Protein AF-A0A954PRI7-F1 (afdb_monomer)

Solvent-accessible surface area (backbone atoms only — not comparable to full-atom values): 8044 Å² total; per-residue (Å²): 70,76,45,60,42,88,88,75,69,45,75,76,32,68,29,85,89,56,60,31,91,62,27,41,65,31,75,49,45,45,75,89,68,41,38,27,35,26,34,26,21,19,58,93,69,62,84,83,28,63,70,27,21,46,34,34,27,30,54,33,93,97,40,52,35,39,72,75,36,73,33,79,32,86,73,47,54,36,72,44,69,29,52,64,49,52,60,36,33,49,49,42,32,91,65,20,44,35,34,22,34,50,85,73,45,45,81,74,47,76,40,66,62,38,50,68,28,74,47,77,44,77,38,80,92,76,75,40,77,46,78,46,70,66,36,75,52,92,55,84,89,69,124

Nearest PDB structures (foldseek):
  7cqy-assembly2_B  TM=8.095E-01  e=5.255E-03  Acidithiobacillus ferrooxidans
  6l8a-assembly3_F  TM=6.644E-01  e=3.248E-03  Acidithiobacillus ferrooxidans
  6l8a-assembly2_D  TM=6.535E-01  e=3.813E-03  Acidithiobacillus ferrooxidans
  6l8a-assembly1_C  TM=5.946E-01  e=6.169E-03  Acidithiobacillus ferrooxidans
  7kzt-assembly1_B  TM=4.406E-01  e=2.095E+00  Homo sapiens

pLDDT: mean 91.96, std 10.53, range [39.47, 98.75]

Mean predicted aligned error: 5.19 Å

Radius of gyration: 18.43 Å; Cα contacts (8 Å, |Δi|>4): 329; chains: 1; bounding box: 47×32×57 Å

Secondary structure (DSSP, 8-state):
-EEE-TTT--EEEE-SS---TT-B-EEEE-TTS-EEEEEEE--SSGGGGPSPEEEEEE-STT-TT-EEEEEE-SS----SB--B-SSEEEEEETTEEEEEETTT--EEEEEESSSSEEEEEEETTTTEEEEEEEE----TT--

Seq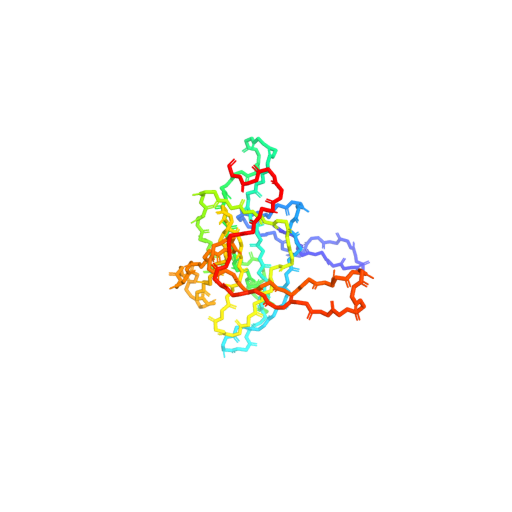uence (143 aa):
MHGIDKRTGKVLWRESVGTVVHNTPIVGMTMDGKLAVSHGRGGPHGPLEKPYGQSLTSLAPGHEGTTLWSTPLEPYDPSFASHWNKKYVFGFRNGHHIVLDADSGKLLREQPLYTGATVCKFNPQDGKWIKQTNVAVKAGKGL

Structure (mmCIF, N/CA/C/O backbone):
data_AF-A0A954PRI7-F1
#
_entry.id   AF-A0A954PRI7-F1
#
loop_
_atom_site.group_PDB
_atom_site.id
_atom_site.type_symbol
_atom_site.label_atom_id
_atom_site.label_alt_id
_atom_site.label_comp_id
_atom_site.label_asym_id
_atom_site.label_entity_id
_atom_site.label_seq_id
_atom_site.pdbx_PDB_ins_code
_atom_site.Cartn_x
_atom_site.Cartn_y
_atom_site.Cartn_z
_atom_site.occupancy
_atom_site.B_iso_or_equiv
_atom_site.auth_seq_id
_atom_site.auth_comp_id
_atom_site.auth_asym_id
_atom_site.auth_atom_id
_atom_site.pdbx_PDB_model_num
ATOM 1 N N . MET A 1 1 ? 11.106 3.174 -4.281 1.00 90.38 1 MET A N 1
ATOM 2 C CA . MET A 1 1 ? 11.481 1.803 -3.819 1.00 90.38 1 MET A CA 1
ATOM 3 C C . MET A 1 1 ? 12.573 1.227 -4.724 1.00 90.38 1 MET A C 1
ATOM 5 O O . MET A 1 1 ? 12.698 1.708 -5.842 1.00 90.38 1 MET A O 1
ATOM 9 N N . HIS A 1 2 ? 13.364 0.244 -4.280 1.00 95.00 2 HIS A N 1
ATOM 10 C CA . HIS A 1 2 ? 14.420 -0.370 -5.100 1.00 95.00 2 HIS A CA 1
ATOM 11 C C . HIS A 1 2 ? 14.244 -1.886 -5.199 1.00 95.00 2 HIS A C 1
ATOM 13 O O . HIS A 1 2 ? 13.997 -2.540 -4.186 1.00 95.00 2 HIS A O 1
ATOM 19 N N . GLY A 1 3 ? 14.457 -2.434 -6.393 1.00 95.69 3 GLY A N 1
ATOM 20 C CA . GLY A 1 3 ? 14.737 -3.852 -6.587 1.00 95.69 3 GLY A CA 1
ATOM 21 C C . GLY A 1 3 ? 16.236 -4.066 -6.632 1.00 95.69 3 GLY A C 1
ATOM 22 O O . GLY A 1 3 ? 16.925 -3.402 -7.405 1.00 95.69 3 GLY A O 1
ATOM 23 N N . ILE A 1 4 ? 16.747 -4.973 -5.807 1.00 97.69 4 ILE A N 1
ATOM 24 C CA . ILE A 1 4 ? 18.177 -5.267 -5.719 1.00 97.69 4 ILE A CA 1
ATOM 25 C C . ILE A 1 4 ? 18.370 -6.753 -5.985 1.00 97.69 4 ILE A C 1
ATOM 27 O O . ILE A 1 4 ? 17.699 -7.593 -5.384 1.00 97.69 4 ILE A O 1
ATOM 31 N N . ASP A 1 5 ? 19.305 -7.081 -6.869 1.00 97.31 5 ASP A N 1
ATOM 32 C CA . ASP A 1 5 ? 19.774 -8.449 -7.020 1.00 97.31 5 ASP A CA 1
ATOM 33 C C . ASP A 1 5 ? 20.478 -8.871 -5.727 1.00 97.31 5 ASP A C 1
ATOM 35 O O . ASP A 1 5 ? 21.563 -8.390 -5.397 1.00 97.31 5 ASP A O 1
ATOM 39 N N . LYS A 1 6 ? 19.862 -9.804 -4.998 1.00 96.88 6 LYS A N 1
ATOM 40 C CA . LYS A 1 6 ? 20.370 -10.308 -3.718 1.00 96.88 6 LYS A CA 1
ATOM 41 C C . LYS A 1 6 ? 21.781 -10.907 -3.815 1.00 96.88 6 LYS A C 1
ATOM 43 O O . LYS A 1 6 ? 22.489 -10.922 -2.813 1.00 96.88 6 LYS A O 1
ATOM 48 N N . ARG A 1 7 ? 22.186 -11.440 -4.972 1.00 97.94 7 ARG A N 1
ATOM 49 C CA . ARG A 1 7 ? 23.497 -12.085 -5.156 1.00 97.94 7 ARG A CA 1
ATOM 50 C C . ARG A 1 7 ? 24.595 -11.080 -5.468 1.00 97.94 7 ARG A C 1
ATOM 52 O O . ARG A 1 7 ? 25.722 -11.274 -5.030 1.00 97.94 7 ARG A O 1
ATOM 59 N N . THR A 1 8 ? 24.281 -10.042 -6.240 1.00 98.12 8 THR A N 1
ATOM 60 C CA . THR A 1 8 ? 25.289 -9.106 -6.767 1.00 98.12 8 THR A CA 1
ATOM 61 C C . THR A 1 8 ? 25.252 -7.726 -6.118 1.00 98.12 8 THR A C 1
ATOM 63 O O . THR A 1 8 ? 26.186 -6.949 -6.291 1.00 98.12 8 THR A O 1
ATOM 66 N N . GLY A 1 9 ? 24.174 -7.389 -5.406 1.00 97.62 9 GLY A N 1
ATOM 67 C CA . GLY A 1 9 ? 23.935 -6.051 -4.863 1.00 97.62 9 GLY A CA 1
ATOM 68 C C . GLY A 1 9 ? 23.584 -5.004 -5.926 1.00 97.62 9 GLY A C 1
ATOM 69 O O . GLY A 1 9 ? 23.399 -3.834 -5.592 1.00 97.62 9 GLY A O 1
ATOM 70 N N . LYS A 1 10 ? 23.479 -5.388 -7.205 1.00 98.31 10 LYS A N 1
ATOM 71 C CA . LYS A 1 10 ? 23.127 -4.459 -8.282 1.00 98.31 10 LYS A CA 1
ATOM 72 C C . LYS 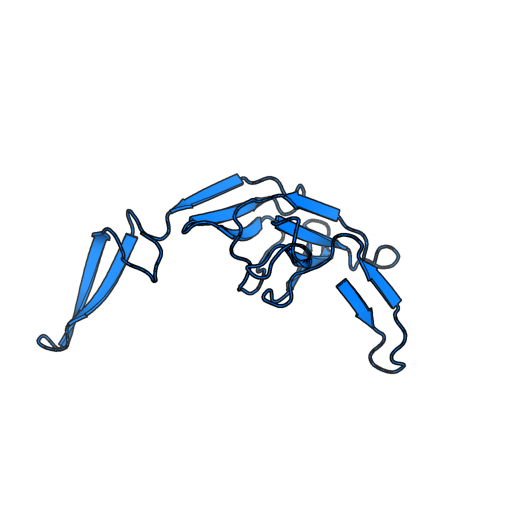A 1 10 ? 21.675 -4.018 -8.151 1.00 98.31 10 LYS A C 1
ATOM 74 O O . LYS A 1 10 ? 20.781 -4.830 -7.918 1.00 98.31 10 LYS A O 1
ATOM 79 N N . VAL A 1 11 ? 21.438 -2.725 -8.357 1.00 97.94 11 VAL A N 1
ATOM 80 C CA . VAL A 1 11 ? 20.081 -2.189 -8.478 1.00 97.94 11 VAL A CA 1
ATOM 81 C C . VAL A 1 11 ? 19.509 -2.619 -9.824 1.00 97.94 11 VAL A C 1
ATOM 83 O O . VAL A 1 11 ? 20.079 -2.301 -10.865 1.00 97.94 11 VAL A O 1
ATOM 86 N N . LEU A 1 12 ? 18.388 -3.331 -9.783 1.00 97.25 12 LEU A N 1
ATOM 87 C CA . LEU A 1 12 ? 17.644 -3.790 -10.955 1.00 97.25 12 LEU A CA 1
ATOM 88 C C . LEU A 1 12 ? 16.668 -2.718 -11.440 1.00 97.25 12 LEU A C 1
ATOM 90 O O . LEU A 1 12 ? 16.560 -2.473 -12.635 1.00 97.25 12 LEU A O 1
ATOM 94 N N . TRP A 1 13 ? 15.987 -2.053 -10.508 1.00 97.06 13 TRP A N 1
ATOM 95 C CA . TRP A 1 13 ? 15.021 -1.003 -10.813 1.00 97.06 13 TRP A CA 1
ATOM 96 C C . TRP A 1 13 ? 14.875 -0.025 -9.648 1.00 97.06 13 TRP A C 1
ATOM 98 O O . TRP A 1 13 ? 15.169 -0.345 -8.489 1.00 97.06 13 TRP A O 1
ATOM 108 N N . ARG A 1 14 ? 14.408 1.182 -9.976 1.00 96.38 14 ARG A N 1
ATOM 109 C CA . ARG A 1 14 ? 14.058 2.240 -9.027 1.00 96.38 14 ARG A CA 1
ATOM 110 C C . ARG A 1 14 ? 12.667 2.754 -9.355 1.00 96.38 14 ARG A C 1
ATOM 112 O O . ARG A 1 14 ? 12.428 3.249 -10.447 1.00 96.38 14 ARG A O 1
ATOM 119 N N . GLU A 1 15 ? 11.774 2.616 -8.395 1.00 94.25 15 GLU A N 1
ATOM 120 C CA . GLU A 1 15 ? 10.415 3.147 -8.451 1.00 94.25 15 GLU A CA 1
ATOM 121 C C . GLU A 1 15 ? 10.449 4.656 -8.122 1.00 94.25 15 GLU A C 1
ATOM 123 O O . GLU A 1 15 ? 11.250 5.075 -7.277 1.00 94.25 15 GLU A O 1
ATOM 128 N N . SER A 1 16 ? 9.617 5.455 -8.800 1.00 91.44 16 SER A N 1
ATOM 129 C CA . SER A 1 16 ? 9.703 6.922 -8.831 1.00 91.44 16 SER A CA 1
ATOM 130 C C . SER A 1 16 ? 8.864 7.663 -7.785 1.00 91.44 16 SER A C 1
ATOM 132 O O . SER A 1 16 ? 9.233 8.781 -7.427 1.00 91.44 16 SER A O 1
ATOM 134 N N . VAL A 1 17 ? 7.765 7.094 -7.277 1.00 91.88 17 VAL A N 1
ATOM 135 C CA . VAL A 1 17 ? 6.882 7.768 -6.306 1.00 91.88 17 VAL A CA 1
ATOM 136 C C . VAL A 1 17 ? 7.358 7.652 -4.857 1.00 91.88 17 VAL A C 1
ATOM 138 O O . VAL A 1 17 ? 6.881 8.391 -3.996 1.00 91.88 17 VAL A O 1
ATOM 141 N N . GLY A 1 18 ? 8.311 6.761 -4.581 1.00 87.62 18 GLY A N 1
ATOM 142 C CA . GLY A 1 18 ? 8.871 6.554 -3.250 1.00 87.62 18 GLY A CA 1
ATOM 143 C C . GLY A 1 18 ? 7.960 5.731 -2.335 1.00 87.62 18 GLY A C 1
ATOM 144 O O . GLY A 1 18 ? 6.863 5.336 -2.702 1.00 87.62 18 GLY A O 1
ATOM 145 N N . THR A 1 19 ? 8.451 5.446 -1.131 1.00 91.31 19 THR A N 1
ATOM 146 C CA . THR A 1 19 ? 7.738 4.754 -0.041 1.00 91.31 19 THR A CA 1
ATOM 147 C C . THR A 1 19 ? 8.200 5.372 1.275 1.00 91.31 19 THR A C 1
ATOM 149 O O . THR A 1 19 ? 9.305 5.917 1.327 1.00 91.31 19 THR A O 1
ATOM 152 N N . VAL A 1 20 ? 7.406 5.274 2.339 1.00 90.12 20 VAL A N 1
ATOM 153 C CA . VAL A 1 20 ? 7.863 5.651 3.688 1.00 90.12 20 VAL A CA 1
ATOM 154 C C . VAL A 1 20 ? 8.553 4.480 4.385 1.00 90.12 20 VAL A C 1
ATOM 156 O O . VAL A 1 20 ? 8.209 3.322 4.155 1.00 90.12 20 VAL A O 1
ATOM 159 N N . VAL A 1 21 ? 9.503 4.787 5.271 1.00 88.44 21 VAL A N 1
ATOM 160 C CA . VAL A 1 21 ? 10.225 3.805 6.099 1.00 88.44 21 VAL A CA 1
ATOM 161 C C . VAL A 1 21 ? 9.321 3.055 7.089 1.00 88.44 21 VAL A C 1
ATOM 163 O O . VAL A 1 21 ? 9.625 1.930 7.471 1.00 88.44 21 VAL A O 1
ATOM 166 N N . HIS A 1 22 ? 8.199 3.659 7.488 1.00 88.81 22 HIS A N 1
ATOM 167 C CA . HIS A 1 22 ? 7.275 3.104 8.485 1.00 88.81 22 HIS A CA 1
ATOM 168 C C . HIS A 1 22 ? 6.274 2.097 7.912 1.00 88.81 22 HIS A C 1
ATOM 170 O O . HIS A 1 22 ? 5.570 1.430 8.666 1.00 88.81 22 HIS A O 1
ATOM 176 N N . ASN A 1 23 ? 6.200 1.973 6.587 1.00 93.31 23 ASN A N 1
ATOM 177 C CA . ASN A 1 23 ? 5.310 1.037 5.921 1.00 93.31 23 ASN A CA 1
ATOM 178 C C . ASN A 1 23 ? 6.042 -0.267 5.607 1.00 93.31 23 ASN A C 1
ATOM 180 O O . ASN A 1 23 ? 7.204 -0.247 5.211 1.00 93.31 23 ASN A O 1
ATOM 184 N N . THR A 1 24 ? 5.350 -1.400 5.736 1.00 96.19 24 THR A N 1
ATOM 185 C CA . THR A 1 24 ? 5.844 -2.682 5.217 1.00 96.19 24 THR A CA 1
ATOM 186 C C . THR A 1 24 ? 5.167 -2.975 3.875 1.00 96.19 24 THR A C 1
ATOM 188 O O . THR A 1 24 ? 3.976 -3.311 3.866 1.00 96.19 24 THR A O 1
ATOM 191 N N . PRO A 1 25 ? 5.891 -2.875 2.742 1.00 96.81 25 PRO A N 1
ATOM 192 C CA . PRO A 1 25 ? 5.345 -3.204 1.434 1.00 96.81 25 PRO A CA 1
ATOM 193 C C . PRO A 1 25 ? 4.974 -4.682 1.329 1.00 96.81 25 PRO A C 1
ATOM 195 O O . PRO A 1 25 ? 5.694 -5.542 1.836 1.00 96.81 25 PRO A O 1
ATOM 198 N N . ILE A 1 26 ? 3.886 -4.992 0.623 1.00 98.25 26 ILE A N 1
ATOM 199 C CA . ILE A 1 26 ? 3.411 -6.371 0.449 1.00 98.25 26 ILE A CA 1
ATOM 200 C C . ILE A 1 26 ? 3.283 -6.710 -1.032 1.00 98.25 26 ILE A C 1
ATOM 202 O O . ILE A 1 26 ? 2.547 -6.065 -1.781 1.00 98.25 26 ILE A O 1
ATOM 206 N N . VAL A 1 27 ? 3.987 -7.765 -1.441 1.00 98.00 27 VAL A N 1
ATOM 207 C CA . VAL A 1 27 ? 3.882 -8.353 -2.780 1.00 98.00 27 VAL A CA 1
ATOM 208 C C . VAL A 1 27 ? 2.604 -9.187 -2.881 1.00 98.00 27 VAL A C 1
ATOM 210 O O . VAL A 1 27 ? 2.247 -9.910 -1.953 1.00 98.00 27 VAL A O 1
ATOM 213 N N . GLY A 1 28 ? 1.926 -9.099 -4.019 1.00 97.75 28 GLY A N 1
ATOM 214 C CA . GLY A 1 28 ? 0.725 -9.866 -4.334 1.00 97.75 28 GLY A CA 1
ATOM 215 C C . GLY A 1 28 ? 0.501 -9.962 -5.840 1.00 97.75 28 GLY A C 1
ATOM 216 O O . GLY A 1 28 ? 1.379 -9.612 -6.630 1.00 97.75 28 GLY A O 1
ATOM 217 N N . MET A 1 29 ? -0.682 -10.437 -6.230 1.00 97.94 29 MET A N 1
ATOM 218 C CA . MET A 1 29 ? -1.088 -10.552 -7.631 1.00 97.94 29 MET A CA 1
ATOM 219 C C . MET A 1 29 ? -2.287 -9.656 -7.934 1.00 97.94 29 MET A C 1
ATOM 221 O O . MET A 1 29 ? -3.261 -9.620 -7.175 1.00 97.94 29 MET A O 1
ATOM 225 N N . THR A 1 30 ? -2.221 -8.972 -9.071 1.00 98.00 30 THR A N 1
ATOM 226 C CA . THR A 1 30 ? -3.338 -8.249 -9.686 1.00 98.00 30 THR A CA 1
ATOM 227 C C . THR A 1 30 ? -4.416 -9.222 -10.178 1.00 98.00 30 THR A C 1
ATOM 229 O O . THR A 1 30 ? -4.236 -10.444 -10.182 1.00 98.00 30 THR A O 1
ATOM 232 N N . MET A 1 31 ? -5.568 -8.692 -10.604 1.00 96.88 31 MET A N 1
ATOM 233 C CA . MET A 1 31 ? -6.669 -9.517 -11.117 1.00 96.88 31 MET A CA 1
ATOM 234 C C . MET A 1 31 ? -6.287 -10.328 -12.364 1.00 96.88 31 MET A C 1
ATOM 236 O O . MET A 1 31 ? -6.763 -11.451 -12.517 1.00 96.88 31 MET A O 1
ATOM 240 N N . ASP A 1 32 ? -5.402 -9.793 -13.206 1.00 96.31 32 ASP A N 1
ATOM 241 C CA . ASP A 1 32 ? -4.851 -10.452 -14.395 1.00 96.31 32 ASP A CA 1
ATOM 242 C C . ASP A 1 32 ? -3.611 -11.324 -14.100 1.00 96.31 32 ASP A C 1
ATOM 244 O O . ASP A 1 32 ? -2.949 -11.792 -15.023 1.00 96.31 32 ASP A O 1
ATOM 248 N N . GLY A 1 33 ? -3.296 -11.577 -12.823 1.00 97.38 33 GLY A N 1
ATOM 249 C CA . GLY A 1 33 ? -2.250 -12.517 -12.406 1.00 97.38 33 GLY A CA 1
ATOM 250 C C . GLY A 1 33 ? -0.821 -11.969 -12.462 1.00 97.38 33 GLY A C 1
ATOM 251 O O . GLY A 1 33 ? 0.131 -12.738 -12.322 1.00 97.38 33 GLY A O 1
ATOM 252 N N . LYS A 1 34 ? -0.640 -10.658 -12.643 1.00 98.06 34 LYS A N 1
ATOM 253 C CA . LYS A 1 34 ? 0.678 -10.013 -12.633 1.00 98.06 34 LYS A CA 1
ATOM 254 C C . LYS A 1 34 ? 1.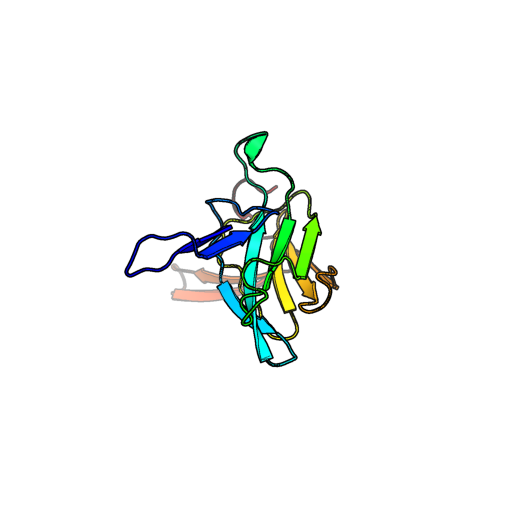131 -9.727 -11.207 1.00 98.06 34 LYS A C 1
ATOM 256 O O . LYS A 1 34 ? 0.341 -9.328 -10.353 1.00 98.06 34 LYS A O 1
ATOM 261 N N . LEU A 1 35 ? 2.424 -9.906 -10.946 1.00 98.19 35 LEU A N 1
ATOM 262 C CA . LEU A 1 35 ? 3.007 -9.525 -9.664 1.00 98.19 35 LEU A CA 1
ATOM 263 C C . LEU A 1 35 ? 3.031 -8.002 -9.521 1.00 98.19 35 LEU A C 1
ATOM 265 O O . LEU A 1 35 ? 3.405 -7.281 -10.446 1.00 98.19 35 LEU A O 1
ATOM 269 N N . ALA A 1 36 ? 2.689 -7.529 -8.330 1.00 98.44 36 ALA A N 1
ATOM 270 C CA . ALA A 1 36 ? 2.836 -6.137 -7.935 1.00 98.44 36 ALA A CA 1
ATOM 271 C C . ALA A 1 36 ? 3.138 -6.039 -6.434 1.00 98.44 36 ALA A C 1
ATOM 273 O O . ALA A 1 36 ? 3.000 -7.011 -5.689 1.00 98.44 36 ALA A O 1
ATOM 274 N N . VAL A 1 37 ? 3.555 -4.862 -5.984 1.00 98.31 37 VAL A N 1
ATOM 275 C CA . VAL A 1 37 ? 3.800 -4.543 -4.578 1.00 98.31 37 VAL A CA 1
ATOM 276 C C . VAL A 1 37 ? 2.980 -3.327 -4.177 1.00 98.31 37 VAL A C 1
ATOM 278 O O . VAL A 1 37 ? 3.041 -2.285 -4.831 1.00 98.31 37 VAL A O 1
ATOM 281 N N . SER A 1 38 ? 2.202 -3.466 -3.105 1.00 98.31 38 SER A N 1
ATOM 282 C CA . SER A 1 38 ? 1.478 -2.352 -2.498 1.00 98.31 38 SER A CA 1
ATOM 283 C C . SER A 1 38 ? 2.327 -1.719 -1.404 1.00 98.31 38 SER A C 1
ATOM 285 O O . SER A 1 38 ? 2.957 -2.439 -0.626 1.00 98.31 38 SER A O 1
ATOM 287 N N . HIS A 1 39 ? 2.358 -0.389 -1.355 1.00 97.31 39 HIS A N 1
ATOM 288 C CA . HIS A 1 39 ? 3.168 0.363 -0.397 1.00 97.31 39 HIS A CA 1
ATOM 289 C C . HIS A 1 39 ? 2.577 1.734 -0.069 1.00 97.31 39 HIS A C 1
ATOM 291 O O . HIS A 1 39 ? 1.903 2.362 -0.890 1.00 97.31 39 HIS A O 1
ATOM 297 N N . GLY A 1 40 ? 2.815 2.161 1.167 1.00 95.12 40 GLY A N 1
ATOM 298 C CA . GLY A 1 40 ? 2.404 3.450 1.706 1.00 95.12 40 GLY A CA 1
ATOM 299 C C . GLY A 1 40 ? 3.477 4.526 1.540 1.00 95.12 40 GLY A C 1
ATOM 300 O O . GLY A 1 40 ? 4.679 4.277 1.643 1.00 95.12 40 GLY A O 1
ATOM 301 N N . ARG A 1 41 ? 3.020 5.757 1.333 1.00 92.25 41 ARG A N 1
ATOM 302 C CA . ARG A 1 41 ? 3.809 6.992 1.241 1.00 92.25 41 ARG A CA 1
ATOM 303 C C . ARG A 1 41 ? 3.278 7.992 2.263 1.00 92.25 41 ARG A C 1
ATOM 305 O O . ARG A 1 41 ? 2.131 7.867 2.699 1.00 92.25 41 ARG A O 1
ATOM 312 N N . GLY A 1 42 ? 4.052 9.015 2.608 1.00 84.50 42 GLY A N 1
ATOM 313 C CA . GLY A 1 42 ? 3.682 9.885 3.725 1.00 84.50 42 GLY A CA 1
ATOM 314 C C . GLY A 1 42 ? 4.324 9.446 5.023 1.00 84.50 42 GLY A C 1
ATOM 315 O O . GLY A 1 42 ? 4.527 8.261 5.234 1.00 84.50 42 GLY A O 1
ATOM 316 N N . GLY A 1 43 ? 4.590 10.373 5.928 1.00 73.81 43 GLY A N 1
ATOM 317 C CA . GLY A 1 43 ? 5.005 10.036 7.280 1.00 73.81 43 GLY A CA 1
ATOM 318 C C . GLY A 1 43 ? 5.038 11.262 8.195 1.00 73.81 43 GLY A C 1
ATOM 319 O O . GLY A 1 43 ? 4.761 12.385 7.751 1.00 73.81 43 GLY A O 1
ATOM 320 N N . PRO A 1 44 ? 5.278 11.048 9.498 1.00 66.62 44 PRO A N 1
ATOM 321 C CA . PRO A 1 44 ? 5.228 12.104 10.502 1.00 66.62 44 PRO A CA 1
ATOM 322 C C . PRO A 1 44 ? 6.480 13.002 10.508 1.00 66.62 44 PRO A C 1
ATOM 324 O O . PRO A 1 44 ? 6.497 14.013 11.211 1.00 66.62 44 PRO A O 1
ATOM 327 N N . HIS A 1 45 ? 7.531 12.665 9.755 1.00 68.50 45 HIS A N 1
ATOM 328 C CA . HIS A 1 45 ? 8.816 13.358 9.735 1.00 68.50 45 HIS A CA 1
ATOM 329 C C . HIS A 1 45 ? 8.932 14.311 8.530 1.00 68.50 45 HIS A C 1
ATOM 331 O O . HIS A 1 45 ? 9.678 14.089 7.581 1.00 68.50 45 HIS A O 1
ATOM 337 N N . GLY A 1 46 ? 8.242 15.450 8.610 1.00 65.19 46 GLY A N 1
AT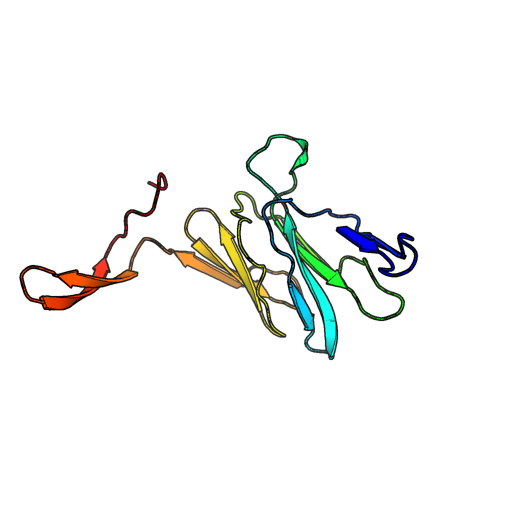OM 338 C CA . GLY A 1 46 ? 8.578 16.654 7.837 1.00 65.19 46 GLY A CA 1
ATOM 339 C C . GLY A 1 46 ? 8.532 16.544 6.293 1.00 65.19 46 GLY A C 1
ATOM 340 O O . GLY A 1 46 ? 7.795 15.732 5.735 1.00 65.19 46 GLY A O 1
ATOM 341 N N . PRO A 1 47 ? 9.261 17.422 5.566 1.00 56.34 47 PRO A N 1
ATOM 342 C CA . PRO A 1 47 ? 9.045 17.680 4.134 1.00 56.34 47 PRO A CA 1
ATOM 343 C C . PRO A 1 47 ? 9.467 16.547 3.187 1.00 56.34 47 PRO A C 1
ATOM 345 O O . PRO A 1 47 ? 8.997 16.517 2.053 1.00 56.34 47 PRO A O 1
ATOM 348 N N . LEU A 1 48 ? 10.322 15.618 3.627 1.00 63.50 48 LEU A N 1
ATOM 349 C CA . LEU A 1 48 ? 10.842 14.538 2.776 1.00 63.50 48 LEU A CA 1
ATOM 350 C C . LEU A 1 48 ? 9.862 13.371 2.596 1.00 63.50 48 LEU A C 1
ATOM 352 O O . LEU A 1 48 ? 10.084 12.522 1.738 1.00 63.50 48 LEU A O 1
ATOM 356 N N . GLU A 1 49 ? 8.788 13.319 3.386 1.00 71.19 49 GLU A N 1
ATOM 357 C CA . GLU A 1 49 ? 7.857 12.188 3.374 1.00 71.19 49 GLU A CA 1
ATOM 358 C C . GLU A 1 49 ? 6.571 12.473 2.581 1.00 71.19 49 GLU A C 1
ATOM 360 O O . GLU A 1 49 ? 5.723 11.597 2.473 1.00 71.19 49 GLU A O 1
ATOM 365 N N . LYS A 1 50 ? 6.418 13.658 1.971 1.00 81.06 50 LYS A N 1
ATOM 366 C CA . LYS A 1 50 ? 5.282 13.980 1.085 1.00 81.06 50 LYS A CA 1
ATOM 367 C C . LYS A 1 50 ? 5.559 13.534 -0.365 1.00 81.06 50 LYS A C 1
ATOM 369 O O . LYS A 1 50 ? 6.708 13.590 -0.795 1.00 81.06 50 LYS A O 1
ATOM 374 N N . PRO A 1 51 ? 4.532 13.148 -1.152 1.00 88.25 51 PRO A N 1
ATOM 375 C CA . PRO A 1 51 ? 3.102 13.163 -0.825 1.00 88.25 51 PRO A CA 1
ATOM 376 C C . PRO A 1 51 ? 2.651 11.950 0.001 1.00 88.25 51 PRO A C 1
ATOM 378 O O . PRO A 1 51 ? 3.137 10.842 -0.211 1.00 88.25 51 PRO A O 1
ATOM 381 N N . TYR A 1 52 ? 1.641 12.146 0.852 1.00 91.38 52 TYR A N 1
ATOM 382 C CA . TYR A 1 52 ? 0.946 11.056 1.543 1.00 91.38 52 TYR A CA 1
ATOM 383 C C . TYR A 1 52 ? 0.090 10.243 0.572 1.00 91.38 52 TYR A C 1
ATOM 385 O O . TYR A 1 52 ? -0.495 10.797 -0.365 1.00 91.38 52 TYR A O 1
ATOM 393 N N . GLY A 1 53 ? -0.001 8.932 0.782 1.00 94.88 53 GLY A N 1
ATOM 394 C CA . GLY A 1 53 ? -0.867 8.104 -0.045 1.00 94.88 53 GLY A CA 1
ATOM 395 C C . GLY A 1 53 ? -0.544 6.624 -0.039 1.00 94.88 53 GLY A C 1
ATOM 396 O O . GLY A 1 53 ? 0.339 6.153 0.671 1.00 94.88 53 GLY A O 1
ATOM 397 N N . GLN A 1 54 ? -1.256 5.910 -0.900 1.00 97.38 54 GLN A N 1
ATOM 398 C CA . GLN A 1 54 ? -1.027 4.500 -1.187 1.00 97.38 54 GLN A CA 1
ATOM 399 C C . GLN A 1 54 ? -0.679 4.350 -2.664 1.00 97.38 54 GLN A C 1
ATOM 401 O O . GLN A 1 54 ? -1.205 5.076 -3.513 1.00 97.38 54 GLN A O 1
ATOM 406 N N . SER A 1 55 ? 0.186 3.397 -2.976 1.00 97.62 55 SER A N 1
ATOM 407 C CA . SER A 1 55 ? 0.608 3.115 -4.342 1.00 97.62 55 SER A CA 1
ATOM 408 C C . SER A 1 55 ? 0.658 1.616 -4.600 1.00 97.62 55 SER A C 1
ATOM 410 O O . SER A 1 55 ? 0.811 0.804 -3.681 1.00 97.62 55 SER A O 1
ATOM 412 N N . LEU A 1 56 ? 0.548 1.261 -5.876 1.00 98.44 56 LEU A N 1
ATOM 413 C CA . LEU A 1 56 ? 0.788 -0.084 -6.373 1.00 98.44 56 LEU A CA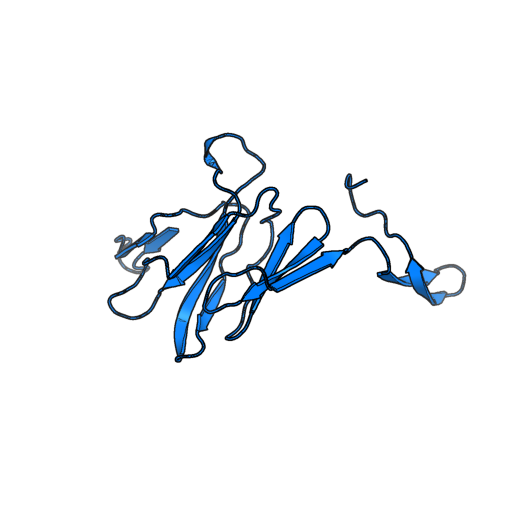 1
ATOM 414 C C . LEU A 1 56 ? 1.832 -0.011 -7.482 1.00 98.44 56 LEU A C 1
ATOM 416 O O . LEU A 1 56 ? 1.711 0.772 -8.425 1.00 98.44 56 LEU A O 1
ATOM 420 N N . THR A 1 57 ? 2.867 -0.830 -7.362 1.00 98.38 57 THR A N 1
ATOM 421 C CA . THR A 1 57 ? 3.999 -0.860 -8.289 1.00 98.38 57 THR A CA 1
ATOM 422 C C . THR A 1 57 ? 4.102 -2.240 -8.914 1.00 98.38 57 THR A C 1
ATOM 424 O O . THR A 1 57 ? 4.081 -3.247 -8.211 1.00 98.38 57 THR A O 1
ATOM 427 N N . SER A 1 58 ? 4.224 -2.292 -10.235 1.00 98.25 58 SER A N 1
ATOM 428 C CA . SER A 1 58 ? 4.397 -3.523 -10.993 1.00 98.25 58 SER A CA 1
ATOM 429 C C . SER A 1 58 ? 5.714 -4.213 -10.643 1.00 98.25 58 SER A C 1
ATOM 431 O O . SER A 1 58 ? 6.760 -3.579 -10.491 1.00 98.25 58 SER A O 1
ATOM 433 N N . LEU A 1 59 ? 5.647 -5.537 -10.558 1.00 98.06 59 LEU A N 1
ATOM 434 C CA . LEU A 1 59 ? 6.781 -6.458 -10.522 1.00 98.06 59 LEU A CA 1
ATOM 435 C C . LEU A 1 59 ? 6.689 -7.477 -11.671 1.00 98.06 59 LEU A C 1
ATOM 437 O O . LEU A 1 59 ? 7.344 -8.517 -11.634 1.00 98.06 59 LEU A O 1
ATOM 441 N N . ALA A 1 60 ? 5.835 -7.217 -12.665 1.00 97.81 60 ALA A N 1
ATOM 442 C CA . ALA A 1 60 ? 5.742 -8.052 -13.850 1.00 97.81 60 ALA A CA 1
ATOM 443 C C . ALA A 1 60 ? 7.043 -7.957 -14.670 1.00 97.81 60 ALA A C 1
ATOM 445 O O . ALA A 1 60 ? 7.607 -6.861 -14.749 1.00 97.81 60 ALA A O 1
ATOM 446 N N . PRO A 1 61 ? 7.482 -9.055 -15.317 1.00 96.56 61 PRO A N 1
ATOM 447 C CA . PRO A 1 61 ? 8.663 -9.048 -16.174 1.00 96.56 61 PRO A CA 1
ATOM 448 C C . PRO A 1 61 ? 8.632 -7.914 -17.205 1.00 96.56 61 PRO A C 1
ATOM 450 O O . PRO A 1 61 ? 7.662 -7.785 -17.953 1.00 96.56 61 PRO A O 1
ATOM 453 N N . GLY A 1 62 ? 9.683 -7.093 -17.239 1.00 97.12 62 GLY A N 1
ATOM 454 C CA . GLY A 1 62 ? 9.816 -5.954 -18.155 1.00 97.12 62 GLY A CA 1
ATOM 455 C C . GLY A 1 62 ? 9.119 -4.668 -17.695 1.00 97.12 62 GLY A C 1
ATOM 456 O O . GLY A 1 62 ? 9.214 -3.648 -18.374 1.00 97.12 62 GLY A O 1
ATOM 457 N N . HIS A 1 63 ? 8.439 -4.695 -16.547 1.00 97.62 63 HIS A N 1
ATOM 458 C CA . HIS A 1 63 ? 7.732 -3.552 -15.967 1.00 97.62 63 HIS A CA 1
ATOM 459 C C . HIS A 1 63 ? 8.070 -3.344 -14.486 1.00 97.62 63 HIS A C 1
ATOM 461 O O . HIS A 1 63 ? 7.368 -2.604 -13.791 1.00 97.62 63 HIS A O 1
ATOM 467 N N . GLU A 1 64 ? 9.111 -3.996 -13.973 1.00 97.94 64 GLU A N 1
ATOM 468 C CA . GLU A 1 64 ? 9.471 -3.938 -12.565 1.00 97.94 64 GLU A CA 1
ATOM 469 C C . GLU A 1 64 ? 9.792 -2.506 -12.123 1.00 97.94 64 GLU A C 1
ATOM 471 O O . GLU A 1 64 ? 10.550 -1.779 -12.764 1.00 97.94 64 GLU A O 1
ATOM 476 N N . GLY A 1 65 ? 9.193 -2.081 -11.011 1.00 97.62 65 GLY A N 1
ATOM 477 C CA . GLY A 1 65 ? 9.352 -0.720 -10.501 1.00 97.62 65 GLY A CA 1
ATOM 478 C C . GLY A 1 65 ? 8.459 0.321 -11.184 1.00 97.62 65 GLY A C 1
ATOM 479 O O . GLY A 1 65 ? 8.474 1.476 -10.765 1.00 97.62 65 GLY A O 1
ATOM 480 N N . THR A 1 66 ? 7.645 -0.061 -12.173 1.00 97.88 66 THR A N 1
ATOM 481 C CA . THR A 1 66 ? 6.680 0.851 -12.810 1.00 97.88 66 THR A CA 1
ATOM 482 C C . THR A 1 66 ? 5.477 1.068 -11.900 1.00 97.88 66 THR A C 1
ATOM 484 O O . THR A 1 66 ? 4.832 0.111 -11.473 1.00 97.88 66 THR A O 1
ATOM 487 N N . THR A 1 67 ? 5.139 2.319 -11.604 1.00 98.00 67 THR A N 1
ATOM 488 C CA . THR A 1 67 ? 3.930 2.666 -10.849 1.00 98.00 67 THR A CA 1
ATOM 489 C C . THR A 1 67 ? 2.684 2.328 -11.675 1.00 98.00 67 THR A C 1
ATOM 491 O O . THR A 1 67 ? 2.503 2.873 -12.760 1.00 98.00 67 THR A O 1
ATOM 494 N N . LEU A 1 68 ? 1.822 1.440 -11.171 1.00 98.00 68 LEU A N 1
ATOM 495 C CA . LEU A 1 68 ? 0.516 1.151 -11.780 1.00 98.00 68 LEU A CA 1
ATOM 496 C C . LEU A 1 68 ? -0.473 2.270 -11.455 1.00 98.00 68 LEU A C 1
ATOM 498 O O . LEU A 1 68 ? -1.141 2.801 -12.335 1.00 98.00 68 LEU A O 1
ATOM 502 N N . TRP A 1 69 ? -0.507 2.667 -10.185 1.00 98.38 69 TRP A N 1
ATOM 503 C CA . TRP A 1 69 ? -1.226 3.844 -9.717 1.00 98.38 69 TRP A CA 1
ATOM 504 C C . TRP A 1 69 ? -0.618 4.360 -8.414 1.00 98.38 69 TRP A C 1
ATOM 506 O O . TRP A 1 69 ? 0.080 3.649 -7.681 1.00 98.38 69 TRP A O 1
ATOM 516 N N . SER A 1 70 ? -0.881 5.632 -8.126 1.00 97.31 70 SER A N 1
ATOM 517 C CA . SER A 1 70 ? -0.440 6.301 -6.909 1.00 97.31 70 SER A CA 1
ATOM 518 C C . SER A 1 70 ? -1.510 7.287 -6.466 1.00 97.31 70 SER A C 1
ATOM 520 O O . SER A 1 70 ? -1.679 8.341 -7.076 1.00 97.31 70 SER A O 1
ATOM 522 N N . THR A 1 71 ? -2.244 6.933 -5.417 1.00 97.44 71 THR A N 1
ATOM 523 C CA . THR A 1 71 ? -3.394 7.700 -4.937 1.00 97.44 71 THR A CA 1
ATOM 524 C C . THR A 1 71 ? -2.962 8.587 -3.777 1.00 97.44 71 THR A C 1
ATOM 526 O O . THR A 1 71 ? -2.548 8.059 -2.738 1.00 97.44 71 THR A O 1
ATOM 529 N N . PRO A 1 72 ? -3.031 9.924 -3.913 1.00 94.81 72 PRO A N 1
ATOM 530 C CA . PRO A 1 72 ? -2.801 10.831 -2.799 1.00 94.81 72 PRO A CA 1
ATOM 531 C C . PRO A 1 72 ? -3.884 10.664 -1.729 1.00 94.81 72 PRO A C 1
ATOM 533 O O . PRO A 1 72 ? -5.074 10.652 -2.042 1.00 94.81 72 PRO A O 1
ATOM 536 N N . LEU A 1 73 ? -3.478 10.558 -0.466 1.00 92.56 73 LEU A N 1
ATOM 537 C CA . LEU A 1 73 ? -4.378 10.496 0.687 1.00 92.56 73 LEU A CA 1
ATOM 538 C C . LEU A 1 73 ? -3.770 11.353 1.794 1.00 92.56 73 LEU A C 1
ATOM 540 O O . LEU A 1 73 ? -2.755 10.964 2.343 1.00 92.56 73 LEU A O 1
ATOM 544 N N . GLU A 1 74 ? -4.344 12.506 2.128 1.00 88.94 74 GLU A N 1
ATOM 545 C CA . GLU A 1 74 ? -3.838 13.356 3.220 1.00 88.94 74 GLU A CA 1
ATOM 546 C C . GLU A 1 74 ? -4.980 13.666 4.198 1.00 88.94 74 GLU A C 1
ATOM 548 O O . GLU A 1 74 ? -6.037 14.120 3.756 1.00 88.94 74 GLU A O 1
ATOM 553 N N . PRO A 1 75 ? -4.845 13.377 5.506 1.00 87.25 75 PRO A N 1
ATOM 554 C CA . PRO A 1 75 ? -3.750 12.631 6.145 1.00 87.25 75 PRO A CA 1
ATOM 555 C C . PRO A 1 75 ? -3.757 11.132 5.774 1.00 87.25 75 PRO A C 1
ATOM 557 O O . PRO A 1 75 ? -4.755 10.627 5.248 1.00 87.25 75 PRO A O 1
ATOM 560 N N . TYR A 1 76 ? -2.657 10.431 6.069 1.00 90.94 76 TYR A N 1
ATOM 561 C CA . TYR A 1 76 ? -2.506 8.975 5.943 1.00 90.94 76 TYR A CA 1
ATOM 562 C C . TYR A 1 76 ? -1.637 8.428 7.077 1.00 90.94 76 TYR A C 1
ATOM 564 O O . TYR A 1 76 ? -0.661 9.080 7.447 1.00 90.94 76 TYR A O 1
ATOM 572 N N . ASP A 1 77 ? -1.962 7.235 7.584 1.00 90.06 77 ASP A N 1
ATOM 573 C CA . ASP A 1 77 ? -1.279 6.597 8.718 1.00 90.06 77 ASP A CA 1
ATOM 574 C C . ASP A 1 77 ? -0.553 5.311 8.272 1.00 90.06 77 ASP A C 1
ATOM 576 O O . ASP A 1 77 ? -1.016 4.217 8.578 1.00 90.06 77 ASP A O 1
ATOM 580 N N . PRO A 1 78 ? 0.577 5.385 7.545 1.00 90.12 78 PRO A N 1
ATOM 581 C CA . PRO A 1 78 ? 1.139 4.257 6.789 1.00 90.12 78 PRO A CA 1
ATOM 582 C C . PRO A 1 78 ? 1.867 3.186 7.618 1.00 90.12 78 PRO A C 1
ATOM 584 O O . PRO A 1 78 ? 2.469 2.279 7.036 1.00 90.12 78 PRO A O 1
ATOM 587 N N . SER A 1 79 ? 1.822 3.266 8.951 1.00 90.94 79 SER A N 1
ATOM 588 C CA . SER A 1 79 ? 2.532 2.380 9.885 1.00 90.94 79 SER A CA 1
ATOM 589 C C . SER A 1 79 ? 1.876 1.000 10.026 1.00 90.94 79 SER A C 1
ATOM 591 O O . SER A 1 79 ? 1.404 0.618 11.096 1.00 90.94 79 SER A O 1
ATOM 593 N N . PHE A 1 80 ? 1.810 0.257 8.924 1.00 91.94 80 PHE A N 1
ATOM 594 C CA . PHE A 1 80 ? 1.219 -1.076 8.833 1.00 91.94 80 PHE A CA 1
ATOM 595 C C . PHE A 1 80 ? 1.800 -1.858 7.641 1.00 91.94 80 PHE A C 1
ATOM 597 O O . PHE A 1 80 ? 2.538 -1.321 6.813 1.00 91.94 80 PHE A O 1
ATOM 604 N N . ALA A 1 81 ? 1.457 -3.142 7.541 1.00 96.81 81 ALA A N 1
ATOM 605 C CA . ALA A 1 81 ? 1.708 -3.942 6.346 1.00 96.81 81 ALA A CA 1
ATOM 606 C C . ALA A 1 81 ? 0.618 -3.688 5.304 1.00 96.81 81 ALA A C 1
ATOM 608 O O . ALA A 1 81 ? -0.556 -3.922 5.593 1.00 96.81 81 ALA A O 1
ATOM 609 N N . SER A 1 82 ? 0.987 -3.222 4.106 1.00 96.56 82 SER A N 1
ATOM 610 C CA . SER A 1 82 ? 0.054 -2.852 3.027 1.00 96.56 82 SER A CA 1
ATOM 611 C C . SER A 1 82 ? -0.638 -4.061 2.386 1.00 96.56 82 SER A C 1
ATOM 613 O O . SER A 1 82 ? -0.474 -4.347 1.203 1.00 96.56 82 SER A O 1
ATOM 615 N N . HIS A 1 83 ? -1.408 -4.802 3.181 1.00 96.94 83 HIS A N 1
ATOM 616 C CA . HIS A 1 83 ? -2.170 -5.956 2.739 1.00 96.94 83 HIS A CA 1
ATOM 617 C C . HIS A 1 83 ? -3.156 -5.573 1.638 1.00 96.94 83 HIS A C 1
ATOM 619 O O . HIS A 1 83 ? -3.808 -4.527 1.670 1.00 96.94 83 HIS A O 1
ATOM 625 N N . TRP A 1 84 ? -3.278 -6.468 0.664 1.00 98.44 84 TRP A N 1
ATOM 626 C CA . TRP A 1 84 ? -4.152 -6.294 -0.479 1.00 98.44 84 TRP A CA 1
ATOM 627 C C . TRP A 1 84 ? -4.472 -7.643 -1.127 1.00 98.44 84 TRP A C 1
ATOM 629 O O . TRP A 1 84 ? -3.899 -8.677 -0.779 1.00 98.44 84 TRP A O 1
ATOM 639 N N . ASN A 1 85 ? -5.423 -7.642 -2.052 1.00 97.88 85 ASN A N 1
ATOM 640 C CA . ASN A 1 85 ? -5.763 -8.776 -2.901 1.00 97.88 85 ASN A CA 1
ATOM 641 C C . ASN A 1 85 ? -6.186 -8.282 -4.293 1.00 97.88 85 ASN A C 1
ATOM 643 O O . ASN A 1 85 ? -6.233 -7.083 -4.549 1.00 97.88 85 ASN A O 1
ATOM 647 N N . LYS A 1 86 ? -6.581 -9.213 -5.170 1.00 97.31 86 LYS A N 1
ATOM 648 C CA . LYS A 1 86 ? -7.016 -8.933 -6.550 1.00 97.31 86 LYS A CA 1
ATOM 649 C C . LYS A 1 86 ? -8.153 -7.909 -6.716 1.00 97.31 86 LYS A C 1
ATOM 651 O O . LYS A 1 86 ? -8.433 -7.519 -7.841 1.00 97.31 86 LYS A O 1
ATOM 656 N N . LYS A 1 87 ? -8.860 -7.538 -5.644 1.00 98.19 87 LYS A N 1
ATOM 657 C CA . LYS A 1 87 ? -9.953 -6.554 -5.667 1.00 98.19 87 LYS A CA 1
ATOM 658 C C . LYS A 1 87 ? -9.648 -5.306 -4.851 1.00 98.19 87 LYS A C 1
ATOM 660 O O . LYS A 1 87 ? -10.077 -4.228 -5.239 1.00 98.19 87 LYS A O 1
ATOM 665 N N . TYR A 1 88 ? -8.962 -5.448 -3.719 1.00 98.69 88 TYR A N 1
ATOM 666 C CA . TYR A 1 88 ? -8.877 -4.381 -2.728 1.00 98.69 88 TYR A CA 1
ATOM 667 C C . TYR A 1 88 ? -7.468 -4.178 -2.189 1.00 98.69 88 TYR A C 1
ATOM 669 O O . TYR A 1 88 ? -6.774 -5.150 -1.891 1.00 98.69 88 TYR A O 1
ATOM 677 N N . VAL A 1 89 ? -7.109 -2.915 -1.973 1.00 98.56 89 VAL A N 1
ATOM 678 C CA . VAL A 1 89 ? -5.982 -2.491 -1.134 1.00 98.56 89 VAL A CA 1
ATOM 679 C C . VAL A 1 89 ? -6.537 -1.860 0.138 1.00 98.56 89 VAL A C 1
ATOM 681 O O . VAL A 1 89 ? -7.492 -1.082 0.080 1.00 98.56 89 VAL A O 1
ATOM 684 N N . PHE A 1 90 ? -5.954 -2.202 1.283 1.00 98.00 90 PHE A N 1
ATOM 685 C CA . PHE A 1 90 ? -6.400 -1.718 2.586 1.00 98.00 90 PHE A CA 1
ATOM 686 C C . PHE A 1 90 ? -5.420 -0.694 3.146 1.00 98.00 90 PHE A C 1
ATOM 688 O O . PHE A 1 90 ? -4.208 -0.801 2.950 1.00 98.00 90 PHE A O 1
ATOM 695 N N . GLY A 1 91 ? -5.947 0.285 3.869 1.00 95.69 91 GLY A N 1
ATOM 696 C CA . GLY A 1 91 ? -5.125 1.276 4.542 1.00 95.69 91 GLY A CA 1
ATOM 697 C C . GLY A 1 91 ? -5.836 1.933 5.708 1.00 95.69 91 GLY A C 1
ATOM 698 O O . GLY A 1 91 ? -6.996 1.632 6.003 1.00 95.69 91 GLY A O 1
ATOM 699 N N . PHE A 1 92 ? -5.132 2.861 6.347 1.00 93.50 92 PHE A N 1
ATOM 700 C CA . PHE A 1 92 ? -5.645 3.614 7.480 1.00 93.50 92 PHE A CA 1
ATOM 701 C C . PHE A 1 92 ? -5.343 5.099 7.331 1.00 93.50 92 PHE A C 1
ATOM 703 O O . PHE A 1 92 ? -4.253 5.486 6.905 1.00 93.50 92 PHE A O 1
ATOM 710 N N . ARG A 1 93 ? -6.322 5.932 7.678 1.00 90.44 93 ARG A N 1
ATOM 711 C CA . ARG A 1 93 ? -6.135 7.378 7.802 1.00 90.44 93 ARG A CA 1
ATOM 712 C C . ARG A 1 93 ? -7.069 7.964 8.837 1.00 90.44 93 ARG A C 1
ATOM 714 O O . ARG A 1 93 ? -8.261 7.675 8.814 1.00 90.44 93 ARG A O 1
ATOM 721 N N . ASN A 1 94 ? -6.548 8.818 9.708 1.00 88.25 94 ASN A N 1
ATOM 722 C CA . ASN A 1 94 ? -7.339 9.633 10.628 1.00 88.25 94 ASN A CA 1
ATOM 723 C C . ASN A 1 94 ? -8.389 8.815 11.405 1.00 88.25 94 ASN A C 1
ATOM 725 O O . ASN A 1 94 ? -9.566 9.172 11.451 1.00 88.25 94 ASN A O 1
ATOM 729 N N . GLY A 1 95 ? -7.997 7.649 11.927 1.00 89.44 95 GLY A N 1
ATOM 730 C CA . GLY A 1 95 ? -8.911 6.763 12.658 1.00 89.44 95 GLY A CA 1
ATOM 731 C C . GLY A 1 95 ? -9.954 6.036 11.801 1.00 89.44 95 GLY A C 1
ATOM 732 O O . GLY A 1 95 ? -10.937 5.531 12.343 1.00 89.44 95 GLY A O 1
ATOM 733 N N . HIS A 1 96 ? -9.749 5.961 10.487 1.00 93.19 96 HIS A N 1
ATOM 734 C CA . HIS A 1 96 ? -10.595 5.215 9.563 1.00 93.19 96 HIS A CA 1
ATOM 735 C C . HIS A 1 96 ? -9.820 4.084 8.893 1.00 93.19 96 HIS A C 1
ATOM 737 O O . HIS A 1 96 ? -8.659 4.246 8.519 1.00 93.19 96 HIS A O 1
ATOM 743 N N . HIS A 1 97 ? -10.491 2.951 8.700 1.00 95.44 97 HIS A N 1
ATOM 744 C CA . HIS A 1 97 ? -10.088 1.935 7.737 1.00 95.44 97 HIS A CA 1
ATOM 745 C C . HIS A 1 97 ? -10.581 2.351 6.352 1.00 95.44 97 HIS A C 1
ATOM 747 O O . HIS A 1 97 ? -11.762 2.662 6.176 1.00 95.44 97 HIS A O 1
ATOM 753 N N . ILE A 1 98 ? -9.688 2.333 5.369 1.00 97.38 98 ILE A N 1
ATOM 754 C CA . ILE A 1 98 ? -10.019 2.631 3.982 1.00 97.38 98 ILE A CA 1
ATOM 755 C C . ILE A 1 98 ? -9.839 1.411 3.092 1.00 97.38 98 ILE A C 1
ATOM 757 O O . ILE A 1 98 ? -8.975 0.562 3.312 1.00 97.38 98 ILE A O 1
ATOM 761 N N . VAL A 1 99 ? -10.657 1.356 2.048 1.00 98.44 99 VAL A N 1
ATOM 762 C CA . VAL A 1 99 ? -10.593 0.329 1.012 1.00 98.44 99 VAL A CA 1
ATOM 763 C C . VAL A 1 99 ? -10.450 1.026 -0.323 1.00 98.44 99 VAL A C 1
ATOM 765 O O . VAL A 1 99 ? -11.342 1.781 -0.710 1.00 98.44 99 VAL A O 1
ATOM 768 N N . LEU A 1 100 ? -9.358 0.759 -1.028 1.00 98.75 100 LEU A N 1
ATOM 769 C CA . LEU A 1 100 ? -9.149 1.200 -2.398 1.00 98.75 100 LEU A CA 1
ATOM 770 C C . LEU A 1 100 ? -9.403 0.039 -3.357 1.00 98.75 100 LEU A C 1
ATOM 772 O O . LEU A 1 100 ? -9.186 -1.125 -3.018 1.00 98.75 100 LEU A O 1
ATOM 776 N N . ASP A 1 101 ? -9.853 0.368 -4.555 1.00 98.69 101 ASP A N 1
ATOM 777 C CA . ASP A 1 101 ? -9.896 -0.545 -5.683 1.00 98.69 101 ASP A CA 1
ATOM 778 C C . ASP A 1 101 ? -8.466 -0.920 -6.098 1.00 98.69 101 ASP A C 1
ATOM 780 O O . ASP A 1 101 ? -7.621 -0.044 -6.276 1.00 98.69 101 ASP A O 1
ATOM 784 N N . ALA A 1 102 ? -8.174 -2.216 -6.217 1.00 98.50 102 ALA A N 1
ATOM 785 C CA . ALA A 1 102 ? -6.816 -2.672 -6.518 1.00 98.50 102 ALA A CA 1
ATOM 786 C C . ALA A 1 102 ? -6.374 -2.367 -7.958 1.00 98.50 102 ALA A C 1
ATOM 788 O O . ALA A 1 102 ? -5.174 -2.261 -8.202 1.00 98.50 102 ALA A O 1
ATOM 789 N N . ASP A 1 103 ? -7.317 -2.225 -8.890 1.00 98.19 103 ASP A N 1
ATOM 790 C CA . ASP A 1 103 ? -7.027 -1.975 -10.304 1.00 98.19 103 ASP A CA 1
ATOM 791 C C . ASP A 1 103 ? -6.753 -0.488 -10.564 1.00 98.19 103 ASP A C 1
ATOM 793 O O . ASP A 1 103 ? -5.731 -0.120 -11.136 1.00 98.19 103 ASP A O 1
ATOM 797 N N . SER A 1 104 ? -7.625 0.383 -10.056 1.00 98.38 104 SER A N 1
ATOM 798 C CA . SER A 1 104 ? -7.579 1.827 -10.311 1.00 98.38 104 SER A CA 1
ATOM 799 C C . SER A 1 104 ? -6.934 2.659 -9.200 1.00 98.38 104 SER A C 1
ATOM 801 O O . SER A 1 104 ? -6.646 3.837 -9.407 1.00 98.38 104 SER A O 1
ATOM 803 N N . GLY A 1 105 ? -6.774 2.107 -7.995 1.00 98.25 105 GLY A N 1
ATOM 804 C CA . GLY A 1 105 ? -6.361 2.868 -6.814 1.00 98.25 105 GLY A CA 1
ATOM 805 C C . GLY A 1 105 ? -7.438 3.822 -6.286 1.00 98.25 105 GLY A C 1
ATOM 806 O O . GLY A 1 105 ? -7.154 4.646 -5.417 1.00 98.25 105 GLY A O 1
ATOM 807 N N . LYS A 1 106 ? -8.679 3.759 -6.784 1.00 98.56 106 LYS A N 1
ATOM 808 C CA . LYS A 1 106 ? -9.767 4.636 -6.333 1.00 98.56 106 LYS A CA 1
ATOM 809 C C . LYS A 1 106 ? -10.220 4.268 -4.920 1.00 98.56 106 LYS A C 1
ATOM 811 O O . LYS A 1 106 ? -10.486 3.105 -4.640 1.00 98.56 106 LYS A O 1
ATOM 816 N N . LEU A 1 107 ? -10.398 5.259 -4.046 1.00 98.31 107 LEU A N 1
ATOM 817 C CA . LEU A 1 107 ? -11.025 5.056 -2.737 1.00 98.31 107 LEU A CA 1
ATOM 818 C C . LEU A 1 107 ? -12.487 4.603 -2.909 1.00 98.31 107 LEU A C 1
ATOM 820 O O . LEU A 1 107 ? -13.299 5.312 -3.501 1.00 98.31 107 LEU A O 1
ATOM 824 N N . LEU A 1 108 ? -12.816 3.419 -2.391 1.00 98.56 108 LEU A N 1
ATOM 825 C CA . LEU A 1 108 ? -14.152 2.820 -2.458 1.00 98.56 108 LEU A CA 1
ATOM 826 C C . LEU A 1 108 ? -14.934 2.990 -1.158 1.00 98.56 108 LEU A C 1
ATOM 828 O O . LEU A 1 108 ? -16.152 3.149 -1.191 1.00 98.56 108 LEU A O 1
ATOM 832 N N . ARG A 1 109 ? -14.257 2.874 -0.011 1.00 97.81 109 ARG A N 1
ATOM 833 C CA . ARG A 1 109 ? -14.885 2.934 1.314 1.00 97.81 109 ARG A CA 1
ATOM 834 C C . ARG A 1 109 ? -13.958 3.576 2.329 1.00 97.81 109 ARG A C 1
ATOM 836 O O . ARG A 1 109 ? -12.749 3.370 2.274 1.00 97.81 109 ARG A O 1
ATOM 843 N N . GLU A 1 110 ? -14.567 4.250 3.291 1.00 96.31 110 GLU A N 1
ATOM 844 C CA . GLU A 1 110 ? -13.931 4.792 4.486 1.00 96.31 110 GLU A CA 1
ATOM 845 C C . GLU A 1 110 ? -14.845 4.481 5.675 1.00 96.31 110 GLU A C 1
ATOM 847 O O . GLU A 1 110 ? -16.059 4.680 5.604 1.00 96.31 110 GLU A O 1
ATOM 852 N N . GLN A 1 111 ? -14.290 3.872 6.721 1.00 94.50 111 GLN A N 1
ATOM 853 C CA . GLN A 1 111 ? -15.053 3.293 7.826 1.00 94.50 111 GLN A CA 1
ATOM 854 C C . GLN A 1 111 ? -14.419 3.701 9.155 1.00 94.50 111 GLN A C 1
ATOM 856 O O . GLN A 1 111 ? -13.217 3.486 9.321 1.00 94.50 111 GLN A O 1
ATOM 861 N N . PRO A 1 112 ? -15.183 4.257 10.108 1.00 92.31 112 PRO A N 1
ATOM 862 C CA . PRO A 1 112 ? -14.621 4.670 11.384 1.00 92.31 112 PRO A CA 1
ATOM 863 C C . PRO A 1 112 ? -14.160 3.452 12.190 1.00 92.31 112 PRO A C 1
ATOM 865 O O . PRO A 1 112 ? -14.855 2.438 12.258 1.00 92.31 112 PRO A O 1
ATOM 868 N N . LEU A 1 113 ? -12.993 3.555 12.826 1.00 89.69 113 LEU A N 1
ATOM 869 C CA . LEU A 1 113 ? -12.481 2.520 13.731 1.00 89.69 113 LEU A CA 1
ATOM 870 C C . LEU A 1 113 ? -12.984 2.689 15.165 1.00 89.69 113 LEU A C 1
ATOM 872 O O . LEU A 1 113 ? -13.085 1.718 15.913 1.00 89.69 113 LEU A O 1
ATOM 876 N N . TYR A 1 114 ? -13.255 3.932 15.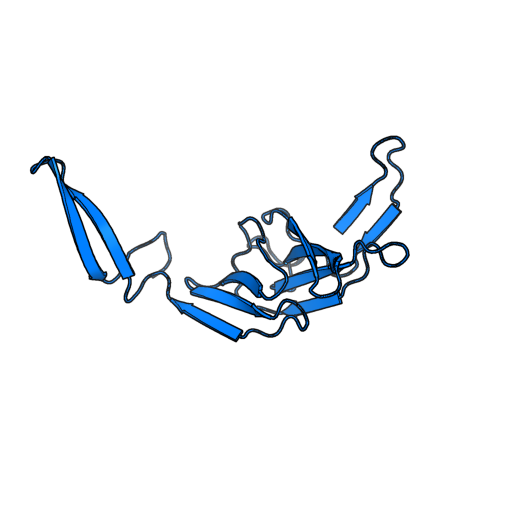561 1.00 88.19 114 TYR A N 1
ATOM 877 C CA . TYR A 1 114 ? -13.420 4.303 16.968 1.00 88.19 114 TYR A CA 1
ATOM 878 C C . TYR A 1 114 ? -14.860 4.621 17.364 1.00 88.19 114 TYR A C 1
ATOM 880 O O . TYR A 1 114 ? -15.122 4.867 18.539 1.00 88.19 114 TYR A O 1
ATOM 888 N N . THR A 1 115 ? -15.800 4.599 16.421 1.00 90.00 115 THR A N 1
ATOM 889 C CA . THR A 1 115 ? -17.229 4.821 16.670 1.00 90.00 115 THR A CA 1
ATOM 890 C C . THR A 1 115 ? -18.039 3.650 16.127 1.00 90.00 115 THR A C 1
ATOM 892 O O . THR A 1 115 ? -17.624 2.976 15.187 1.00 90.00 115 THR A O 1
ATOM 895 N N . GLY A 1 116 ? -19.178 3.350 16.758 1.00 89.12 116 GLY A N 1
ATOM 896 C CA . GLY A 1 116 ? -20.020 2.221 16.347 1.00 89.12 116 GLY A CA 1
ATOM 897 C C . GLY A 1 116 ? -19.369 0.843 16.532 1.00 89.12 116 GLY A C 1
ATOM 898 O O . GLY A 1 116 ? -19.824 -0.139 15.947 1.00 89.12 116 GLY A O 1
ATOM 899 N N . ALA A 1 117 ? -18.306 0.745 17.336 1.00 88.81 117 ALA A N 1
ATOM 900 C CA . ALA A 1 117 ? -17.511 -0.468 17.451 1.00 88.81 117 ALA A CA 1
ATOM 901 C C . ALA A 1 117 ? -18.203 -1.539 18.306 1.00 88.81 117 ALA A C 1
ATOM 903 O O . ALA A 1 117 ? -19.010 -1.249 19.195 1.00 88.81 117 ALA A O 1
ATOM 904 N N . THR A 1 118 ? -17.838 -2.798 18.061 1.00 91.56 118 THR A N 1
ATOM 905 C CA . THR A 1 118 ? -18.122 -3.909 18.974 1.00 91.56 118 THR A CA 1
ATOM 906 C C . THR A 1 118 ? -16.855 -4.246 19.741 1.00 91.56 118 THR A C 1
ATOM 908 O O . THR A 1 118 ? -15.839 -4.597 19.149 1.00 91.56 118 THR A O 1
ATOM 911 N N . VAL A 1 119 ? -16.921 -4.150 21.062 1.00 91.00 119 VAL A N 1
ATOM 912 C CA . VAL A 1 119 ? -15.789 -4.348 21.961 1.00 91.00 119 VAL A CA 1
ATOM 913 C C . VAL A 1 119 ? -16.047 -5.571 22.825 1.00 91.00 119 VAL A C 1
ATOM 915 O O . VAL A 1 119 ? -17.084 -5.669 23.479 1.00 91.00 119 VAL A O 1
ATOM 918 N N . CYS A 1 120 ? -15.087 -6.491 22.840 1.00 93.69 120 CYS A N 1
ATOM 919 C CA . CYS A 1 120 ? -15.060 -7.621 23.758 1.00 93.69 120 CYS A CA 1
ATOM 920 C C . CYS A 1 120 ? -13.965 -7.367 24.798 1.00 93.69 120 CYS A C 1
ATOM 922 O O . CYS A 1 120 ? -12.793 -7.250 24.440 1.00 93.69 120 CYS A O 1
ATOM 924 N N . LYS A 1 121 ? -14.340 -7.232 26.071 1.00 92.75 121 LYS A N 1
ATOM 925 C CA . LYS A 1 121 ? -13.417 -6.972 27.186 1.00 92.75 121 LYS A CA 1
ATOM 926 C C . LYS A 1 121 ? -13.549 -8.064 2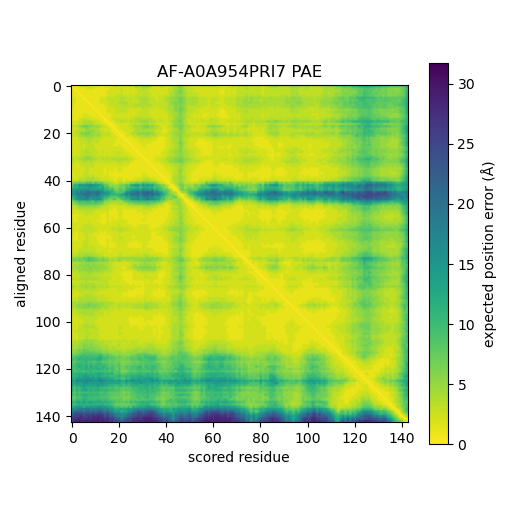8.232 1.00 92.75 121 LYS A C 1
ATOM 928 O O . LYS A 1 121 ? -14.660 -8.417 28.614 1.00 92.75 121 LYS A O 1
ATOM 933 N N . PHE A 1 122 ? -12.425 -8.576 28.712 1.00 95.19 122 PHE A N 1
ATOM 934 C CA . PHE A 1 122 ? -12.421 -9.492 29.843 1.00 95.19 122 PHE A CA 1
ATOM 935 C C . PHE A 1 122 ? -12.659 -8.710 31.141 1.00 95.19 122 PHE A C 1
ATOM 937 O O . PHE A 1 122 ? -11.942 -7.747 31.415 1.00 95.19 122 PHE A O 1
ATOM 944 N N . ASN A 1 123 ? -13.663 -9.106 31.923 1.00 94.75 123 ASN A N 1
ATOM 945 C CA . ASN A 1 123 ? -13.867 -8.643 33.288 1.00 94.75 123 ASN A CA 1
ATOM 946 C C . ASN A 1 123 ? -13.177 -9.619 34.258 1.00 94.75 123 ASN A C 1
ATOM 948 O O . ASN A 1 123 ? -13.692 -10.723 34.460 1.00 94.75 123 ASN A O 1
ATOM 952 N N . PRO A 1 124 ? -12.048 -9.233 34.880 1.00 94.81 124 PRO A N 1
ATOM 953 C CA . PRO A 1 124 ? -11.321 -10.105 35.793 1.00 94.81 124 PRO A CA 1
ATOM 954 C C . PRO A 1 124 ? -12.065 -10.370 37.106 1.00 94.81 124 PRO A C 1
ATOM 956 O O . PRO A 1 124 ? -11.817 -11.405 37.712 1.00 94.81 124 PRO A O 1
ATOM 959 N N . GLN A 1 125 ? -12.982 -9.492 37.535 1.00 94.50 125 GLN A N 1
ATOM 960 C CA . GLN A 1 125 ? -13.761 -9.723 38.760 1.00 94.50 125 GLN A CA 1
ATOM 961 C C . GLN A 1 125 ? -14.769 -10.862 38.587 1.00 94.50 125 GLN A C 1
ATOM 963 O O . GLN A 1 125 ? -14.935 -11.683 39.483 1.00 94.50 125 GLN A O 1
ATOM 968 N N . ASP A 1 126 ? -15.377 -10.949 37.402 1.00 93.88 126 ASP A N 1
ATOM 969 C CA . ASP A 1 126 ? -16.400 -11.956 37.100 1.00 93.88 126 ASP A CA 1
ATOM 970 C C . ASP A 1 126 ? -15.836 -13.177 36.356 1.00 93.88 126 ASP A C 1
ATOM 972 O O . ASP A 1 126 ? -16.577 -14.120 36.070 1.00 93.88 126 ASP A O 1
ATOM 976 N N . GLY A 1 127 ? -14.553 -13.143 35.971 1.00 95.88 127 GLY A N 1
ATOM 977 C CA . GLY A 1 127 ? -13.901 -14.173 35.158 1.00 95.88 127 GLY A CA 1
ATOM 978 C C . GLY A 1 127 ? -14.525 -14.361 33.767 1.00 95.88 127 GLY A C 1
ATOM 979 O O . GLY A 1 127 ? -14.473 -15.458 33.214 1.00 95.88 127 GLY A O 1
ATOM 980 N N . LYS A 1 128 ? -15.161 -13.325 33.202 1.00 96.50 128 LYS A N 1
ATOM 981 C CA . LYS A 1 128 ? -16.005 -13.424 31.994 1.00 96.50 128 LYS A CA 1
ATOM 982 C C . LYS A 1 128 ? -15.645 -12.390 30.938 1.00 96.50 128 LYS A C 1
ATOM 984 O O . LYS A 1 128 ? -15.207 -11.289 31.246 1.00 96.50 128 LYS A O 1
ATOM 989 N N . TRP A 1 129 ? -15.917 -12.715 29.679 1.00 96.06 129 TRP A N 1
ATOM 990 C CA . TRP A 1 129 ? -15.869 -11.752 28.580 1.00 96.06 129 TRP A CA 1
ATOM 991 C C . TRP A 1 129 ? -17.199 -11.004 28.457 1.00 96.06 129 TRP A C 1
ATOM 993 O O . TRP A 1 129 ? -18.256 -11.620 28.341 1.00 96.06 129 TRP A O 1
ATOM 1003 N N . ILE A 1 130 ? -17.141 -9.673 28.457 1.00 95.00 130 ILE A N 1
ATOM 1004 C CA . ILE A 1 130 ? -18.281 -8.777 28.260 1.00 95.00 130 ILE A CA 1
ATOM 1005 C C . ILE A 1 130 ? -18.205 -8.208 26.845 1.00 95.00 130 ILE A C 1
ATOM 1007 O O . ILE A 1 130 ? -17.209 -7.591 26.457 1.00 95.00 130 ILE A O 1
ATOM 1011 N N . LYS A 1 131 ? -19.280 -8.399 26.078 1.00 95.44 131 LYS A N 1
ATOM 1012 C CA . LYS A 1 131 ? -19.454 -7.818 24.746 1.00 95.44 131 LYS A CA 1
ATOM 1013 C C . LYS A 1 131 ? -20.304 -6.555 24.844 1.00 95.44 131 LYS A C 1
ATOM 1015 O O . LYS A 1 131 ? -21.414 -6.599 25.363 1.00 95.44 131 LYS A O 1
ATOM 1020 N N . GLN A 1 132 ? -19.810 -5.456 24.290 1.00 93.81 132 GLN A N 1
ATOM 1021 C CA . GLN A 1 132 ? -20.550 -4.206 24.124 1.00 93.81 132 GLN A CA 1
ATOM 1022 C C . GLN A 1 132 ? -20.586 -3.852 22.639 1.00 93.81 132 GLN A C 1
ATOM 1024 O O . GLN A 1 132 ? -19.578 -3.978 21.947 1.00 93.81 132 GLN A O 1
ATOM 1029 N N . THR A 1 133 ? -21.738 -3.427 22.136 1.00 94.44 133 THR A N 1
ATOM 1030 C CA . THR A 1 133 ? -21.929 -3.024 20.735 1.00 94.44 133 THR A CA 1
ATOM 1031 C C . THR A 1 133 ? -22.232 -1.537 20.654 1.00 94.44 133 THR A C 1
ATOM 1033 O O . THR A 1 133 ? -22.800 -0.983 21.591 1.00 94.44 133 THR A O 1
ATOM 1036 N N . ASN A 1 134 ? -21.916 -0.914 19.518 1.00 92.62 134 ASN A N 1
ATOM 1037 C CA . ASN A 1 134 ? -22.160 0.506 19.266 1.00 92.62 134 ASN A CA 1
ATOM 1038 C C . ASN A 1 134 ? -21.492 1.436 20.299 1.00 92.62 134 ASN A C 1
ATOM 1040 O O . ASN A 1 134 ? -22.089 2.405 20.763 1.00 92.62 134 ASN A O 1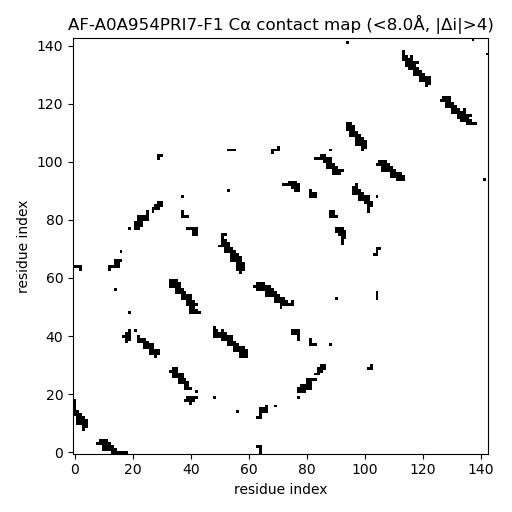
ATOM 1044 N N . VAL A 1 135 ? -20.254 1.122 20.689 1.00 91.69 135 VAL A N 1
ATOM 1045 C CA . VAL A 1 135 ? -19.495 1.928 21.655 1.00 91.69 135 VAL A CA 1
ATOM 1046 C C . VAL A 1 135 ? -18.437 2.784 20.969 1.00 91.69 135 VAL A C 1
ATOM 1048 O O . VAL A 1 135 ? -17.897 2.415 19.924 1.00 91.69 135 VAL A O 1
ATOM 1051 N N . ALA A 1 136 ? -18.121 3.921 21.589 1.00 90.12 136 ALA A N 1
ATOM 1052 C CA . ALA A 1 136 ? -16.933 4.692 21.255 1.00 90.12 136 ALA A CA 1
ATOM 1053 C C . ALA A 1 136 ? -15.700 4.070 21.931 1.00 90.12 136 ALA A C 1
ATOM 1055 O O . ALA A 1 136 ? -15.737 3.719 23.114 1.00 90.12 136 ALA A O 1
ATOM 1056 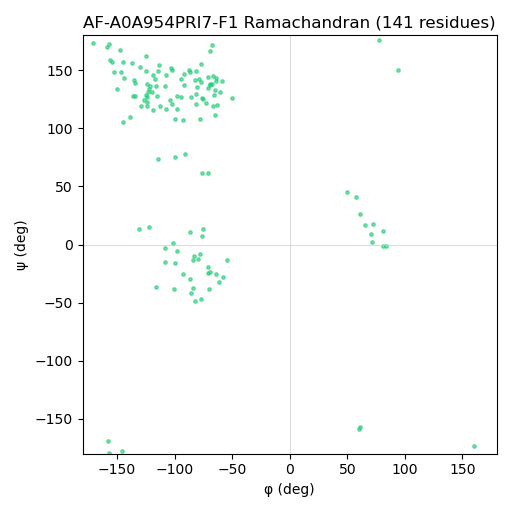N N . VAL A 1 137 ? -14.603 3.938 21.189 1.00 86.12 137 VAL A N 1
ATOM 1057 C CA . VAL A 1 137 ? -13.340 3.382 21.685 1.00 86.12 137 VAL A CA 1
ATOM 1058 C C . VAL A 1 137 ? -12.291 4.477 21.707 1.00 86.12 137 VAL A C 1
ATOM 1060 O O . VAL A 1 137 ? -11.926 5.015 20.670 1.00 86.12 137 VAL A O 1
ATOM 1063 N N . LYS A 1 138 ? -11.759 4.777 22.892 1.00 79.12 138 LYS A N 1
ATOM 1064 C CA . LYS A 1 138 ? -10.601 5.661 23.016 1.00 79.12 138 LYS A CA 1
ATOM 1065 C C . LYS A 1 138 ? -9.338 4.881 22.652 1.00 79.12 138 LYS A C 1
ATOM 1067 O O . LYS A 1 138 ? -8.909 4.025 23.425 1.00 79.12 138 LYS A O 1
ATOM 1072 N N . ALA A 1 139 ? -8.753 5.169 21.495 1.00 69.31 139 ALA A N 1
ATOM 1073 C CA . ALA A 1 139 ? -7.491 4.588 21.051 1.00 69.31 139 ALA A CA 1
ATOM 1074 C C . ALA A 1 139 ? -6.444 5.696 20.853 1.00 69.31 139 ALA A C 1
ATOM 1076 O O . ALA A 1 139 ? -6.590 6.566 19.999 1.00 69.31 139 ALA A O 1
ATOM 1077 N N . GLY A 1 140 ? -5.377 5.672 21.659 1.00 62.69 140 GLY A N 1
ATOM 1078 C CA . GLY A 1 140 ? -4.268 6.629 21.560 1.00 62.69 140 GLY A CA 1
ATOM 1079 C C . GLY A 1 140 ? -4.664 8.100 21.766 1.00 62.69 140 GLY A C 1
ATOM 1080 O O . GLY A 1 140 ? -5.690 8.408 22.370 1.00 62.69 140 GLY A O 1
ATOM 1081 N N . LYS A 1 141 ? -3.823 9.020 21.270 1.00 49.22 141 LYS A N 1
ATOM 1082 C CA . LYS A 1 141 ? -4.066 10.480 21.268 1.00 49.22 141 LYS A CA 1
ATOM 1083 C C . LYS A 1 141 ? -5.087 10.932 20.202 1.00 49.22 141 LYS A C 1
ATOM 1085 O O . LYS A 1 141 ? -5.156 12.115 19.904 1.00 49.22 141 LYS A O 1
ATOM 1090 N N . GLY A 1 142 ? -5.833 10.010 19.597 1.00 46.41 142 GLY A N 1
ATOM 1091 C CA . GLY A 1 142 ? -6.849 10.325 18.596 1.00 46.41 142 GLY A CA 1
ATOM 1092 C C . GLY A 1 142 ? -8.215 10.543 19.237 1.00 46.41 142 GLY A C 1
ATOM 1093 O O . GLY A 1 142 ? -9.033 9.628 19.216 1.00 46.41 142 GLY A O 1
ATOM 1094 N N . LEU A 1 143 ? -8.416 11.723 19.828 1.00 39.47 143 LEU A N 1
ATOM 1095 C CA . LEU A 1 143 ? -9.683 12.450 20.000 1.00 39.47 143 LEU A CA 1
ATOM 1096 C C . LEU A 1 143 ? -9.338 13.930 20.183 1.00 39.47 143 LEU A C 1
ATOM 1098 O O . LEU A 1 143 ? -8.496 14.208 21.069 1.00 39.47 143 LEU A O 1
#

Foldseek 3Di:
DFDADPVPRDTPDAADPDADPLAAKDWAAALVGFIKIKGFFADPDPDVRDDGWIWIAGPGPPRGNPTQDTDGDPPFDRNYYQDDYNAWTWGDDLQWIWTAGPNHRHTDDTGHNFFQDWDWDQDPVVRDIDIDGGHGHDDPPRD